Protein 2HKV (pdb70)

B-factor: mean 42.56, std 11.59, range [21.43, 96.33]

Radius of gyration: 15.55 Å; Cα contacts (8 Å, |Δi|>4): 149; chains: 1; bounding box: 35×42×36 Å

CATH classification: 1.20.120.450

Structure (mmCIF, N/CA/C/O backbone):
data_2HKV
#
_entry.id   2HKV
#
_cell.length_a   45.020
_cell.length_b   45.020
_cell.length_c   131.180
_cell.angle_alpha   90.000
_cell.angle_beta   90.000
_cell.angle_gamma   120.000
#
_symmetry.space_group_name_H-M   'P 32 2 1'
#
loop_
_entity.id
_entity.type
_entity.pdbx_description
1 polymer 'Hypothetical protein'
2 non-polymer 'NICKEL (II) ION'
3 non-polymer 'CHLORIDE ION'
4 water water
#
loop_
_atom_site.group_PDB
_atom_site.id
_atom_site.type_symbol
_atom_site.label_atom_id
_atom_site.label_alt_id
_atom_site.label_comp_id
_atom_site.label_asym_id
_atom_site.label_entity_id
_atom_site.label_seq_id
_atom_site.pdbx_PDB_ins_code
_atom_site.Cartn_x
_atom_site.Cartn_y
_atom_site.Cartn_z
_atom_site.occupancy
_atom_site.B_iso_or_equiv
_atom_site.auth_seq_id
_atom_site.auth_comp_id
_atom_site.auth_asym_id
_atom_site.auth_atom_id
_atom_site.pdbx_PDB_model_num
ATOM 1 N N . GLY A 1 1 ? 24.987 16.459 -2.985 1.00 40.17 0 GLY A N 1
ATOM 2 C CA . GLY A 1 1 ? 24.124 16.552 -1.772 1.00 38.96 0 GLY A CA 1
ATOM 3 C C . GLY A 1 1 ? 22.677 16.395 -2.177 1.00 40.22 0 GLY A C 1
ATOM 4 O O . GLY A 1 1 ? 22.390 16.189 -3.334 1.00 46.78 0 GLY A O 1
ATOM 13 N N . THR A 1 3 ? 18.345 17.419 -0.860 1.00 32.54 2 THR A N 1
ATOM 14 C CA . THR A 1 3 ? 17.469 18.050 0.113 1.00 31.34 2 THR A CA 1
ATOM 15 C C . THR A 1 3 ? 16.881 17.060 1.092 1.00 34.81 2 THR A C 1
ATOM 16 O O . THR A 1 3 ? 16.953 15.826 0.902 1.00 34.11 2 THR A O 1
ATOM 20 N N . ASP A 1 4 ? 16.250 17.589 2.129 1.00 33.33 3 ASP A N 1
ATOM 21 C CA . ASP A 1 4 ? 15.625 16.726 3.115 1.00 34.86 3 ASP A CA 1
ATOM 22 C C . ASP A 1 4 ? 14.512 15.841 2.506 1.00 33.28 3 ASP A C 1
ATOM 23 O O . ASP A 1 4 ? 14.401 14.652 2.857 1.00 35.54 3 ASP A O 1
ATOM 28 N N . TRP A 1 5 ? 13.746 16.367 1.552 1.00 32.68 4 TRP A N 1
ATOM 29 C CA A TRP A 1 5 ? 12.738 15.528 0.879 0.50 30.19 4 TRP A CA 1
ATOM 30 C CA B TRP A 1 5 ? 12.726 15.599 0.810 0.50 30.71 4 TRP A CA 1
ATOM 31 C C . TRP A 1 5 ? 13.387 14.482 -0.022 1.00 28.81 4 TRP A C 1
ATOM 32 O O . TRP A 1 5 ? 12.912 13.357 -0.095 1.00 32.18 4 TRP A O 1
ATOM 53 N N . GLN A 1 6 ? 14.484 14.822 -0.732 1.00 30.70 5 GLN A N 1
ATOM 54 C CA . GLN A 1 6 ? 15.173 13.821 -1.547 1.00 29.58 5 GLN A CA 1
ATOM 55 C C . GLN A 1 6 ? 15.746 12.710 -0.686 1.00 34.64 5 GLN A C 1
ATOM 56 O O . GLN A 1 6 ? 15.694 11.520 -1.062 1.00 33.12 5 GLN A O 1
ATOM 62 N N . GLN A 1 7 ? 16.309 13.096 0.469 1.00 31.34 6 GLN A N 1
ATOM 63 C CA . GLN A 1 7 ? 16.815 12.125 1.446 1.00 32.31 6 GLN A CA 1
ATOM 64 C C . GLN A 1 7 ? 15.715 11.184 1.918 1.00 32.75 6 GLN A C 1
ATOM 65 O O . GLN A 1 7 ? 15.915 9.967 2.015 1.00 32.08 6 GLN A O 1
ATOM 71 N N . ALA A 1 8 ? 14.547 11.747 2.192 1.00 31.92 7 ALA A N 1
ATOM 72 C CA . ALA A 1 8 ? 13.379 10.994 2.692 1.00 29.64 7 ALA A CA 1
ATOM 73 C C . ALA A 1 8 ? 12.898 10.002 1.644 1.00 32.12 7 ALA A C 1
ATOM 74 O O . ALA A 1 8 ? 12.643 8.825 1.920 1.00 31.34 7 ALA A O 1
ATOM 76 N N . LEU A 1 9 ? 12.793 10.483 0.406 1.00 32.98 8 LEU A N 1
ATOM 77 C CA . LEU A 1 9 ? 12.393 9.596 -0.669 1.00 32.90 8 LEU A CA 1
ATOM 78 C C . LEU A 1 9 ? 13.411 8.478 -0.900 1.00 32.49 8 LEU A C 1
ATOM 79 O O . LEU A 1 9 ? 12.998 7.348 -1.082 1.00 33.64 8 LEU A O 1
ATOM 84 N N . ASP A 1 10 ? 14.704 8.805 -0.953 1.00 33.22 9 ASP A N 1
ATOM 85 C CA . ASP A 1 10 ? 15.740 7.793 -1.150 1.00 33.65 9 ASP A CA 1
ATOM 86 C C . ASP A 1 10 ? 15.629 6.720 -0.034 1.00 35.13 9 ASP A C 1
ATOM 87 O O . ASP A 1 10 ? 15.704 5.508 -0.284 1.00 36.73 9 ASP A O 1
ATOM 92 N N . ARG A 1 11 ? 15.405 7.166 1.184 1.00 33.40 10 ARG A N 1
ATOM 93 C CA . ARG A 1 11 ? 15.278 6.231 2.341 1.00 33.60 10 ARG A CA 1
ATOM 94 C C . ARG A 1 11 ? 14.066 5.295 2.202 1.00 35.63 10 ARG A C 1
ATOM 95 O O . ARG A 1 11 ? 14.195 4.069 2.233 1.00 34.35 10 ARG A O 1
ATOM 103 N N . HIS A 1 12 ? 12.891 5.896 2.072 1.00 32.90 11 HIS A N 1
ATOM 104 C CA . HIS A 1 12 ? 11.630 5.177 2.120 1.00 32.20 11 HIS A CA 1
ATOM 105 C C . HIS A 1 12 ? 11.335 4.445 0.840 1.00 34.13 11 HIS A C 1
ATOM 106 O O . HIS A 1 12 ? 10.830 3.303 0.868 1.00 34.57 11 HIS A O 1
ATOM 113 N N . VAL A 1 13 ? 11.671 5.018 -0.312 1.00 33.31 12 VAL A N 1
ATOM 114 C CA . VAL A 1 13 ? 11.528 4.249 -1.543 1.00 34.55 12 VAL A CA 1
ATOM 115 C C . VAL A 1 13 ? 12.568 3.109 -1.591 1.00 35.42 12 VAL A C 1
ATOM 116 O O . VAL A 1 13 ? 12.280 1.999 -2.027 1.00 34.85 12 VAL A O 1
ATOM 120 N N . GLY A 1 14 ? 13.771 3.348 -1.090 1.00 32.95 13 GLY A N 1
ATOM 121 C CA . GLY A 1 14 ? 14.771 2.257 -0.996 1.00 33.20 13 GLY A CA 1
ATOM 122 C C . GLY A 1 14 ? 14.291 1.089 -0.121 1.00 34.20 13 GLY A C 1
ATOM 123 O O . GLY A 1 14 ? 14.540 -0.094 -0.430 1.00 35.67 13 GLY A O 1
ATOM 124 N N . VAL A 1 15 ? 13.622 1.388 0.993 1.00 36.48 14 VAL A N 1
ATOM 125 C CA . VAL A 1 15 ? 13.052 0.324 1.821 1.00 37.31 14 VAL A CA 1
ATOM 126 C C . VAL A 1 15 ? 12.037 -0.439 1.020 1.00 38.53 14 VAL A C 1
ATOM 127 O O . VAL A 1 15 ? 12.007 -1.671 1.045 1.00 38.53 14 VAL A O 1
ATOM 131 N N . GLY A 1 16 ? 11.131 0.309 0.392 1.00 37.94 15 GLY A N 1
ATOM 132 C CA . GLY A 1 16 ? 10.134 -0.266 -0.506 1.00 36.64 15 GLY A CA 1
ATOM 133 C C . GLY A 1 16 ? 10.732 -1.205 -1.521 1.00 35.13 15 GLY A C 1
ATOM 134 O O . GLY A 1 16 ? 10.231 -2.306 -1.742 1.00 36.67 15 GLY A O 1
ATOM 135 N N . VAL A 1 17 ? 11.816 -0.796 -2.141 1.00 34.06 16 VAL A N 1
ATOM 136 C CA . VAL A 1 17 ? 12.434 -1.591 -3.176 1.00 35.61 16 VAL A CA 1
ATOM 137 C C . VAL A 1 17 ? 13.141 -2.808 -2.590 1.00 34.60 16 VAL A C 1
ATOM 138 O O . VAL A 1 17 ? 12.983 -3.907 -3.092 1.00 35.18 16 VAL A O 1
ATOM 142 N N . ARG A 1 18 ? 13.900 -2.630 -1.511 1.00 33.92 17 ARG A N 1
ATOM 143 C CA . ARG A 1 18 ? 14.590 -3.796 -0.967 1.00 36.58 17 ARG A CA 1
ATOM 144 C C . ARG A 1 18 ? 13.657 -4.870 -0.406 1.00 36.87 17 ARG A C 1
ATOM 145 O O . ARG A 1 18 ? 13.894 -6.081 -0.599 1.00 37.42 17 ARG A O 1
ATOM 153 N N . THR A 1 19 ? 12.600 -4.443 0.282 1.00 37.24 18 THR A N 1
ATOM 154 C CA . THR A 1 19 ? 11.587 -5.388 0.753 1.00 36.23 18 THR A CA 1
ATOM 155 C C . THR A 1 19 ? 10.839 -6.039 -0.381 1.00 37.44 18 THR A C 1
ATOM 156 O O . THR A 1 19 ? 10.589 -7.229 -0.326 1.00 36.37 18 THR A O 1
ATOM 160 N N . THR A 1 20 ? 10.520 -5.321 -1.453 1.00 36.64 19 THR A N 1
ATOM 161 C CA . THR A 1 20 ? 9.902 -5.940 -2.611 1.00 37.31 19 THR A CA 1
ATOM 162 C C . THR A 1 20 ? 10.787 -6.998 -3.242 1.00 39.30 19 THR A C 1
ATOM 163 O O . THR A 1 20 ? 10.287 -8.089 -3.607 1.00 35.39 19 THR A O 1
ATOM 167 N N . ARG A 1 21 ? 12.082 -6.696 -3.338 1.00 38.51 20 ARG A N 1
ATOM 168 C CA . ARG A 1 21 ? 13.060 -7.627 -3.890 1.00 38.91 20 ARG A CA 1
ATOM 169 C C . ARG A 1 21 ? 13.022 -8.918 -3.059 1.00 38.44 20 ARG A C 1
ATOM 170 O O . ARG A 1 21 ? 12.997 -10.017 -3.603 1.00 38.68 20 ARG A O 1
ATOM 178 N N . ASP A 1 22 ? 12.978 -8.784 -1.730 1.00 34.87 21 ASP A N 1
ATOM 179 C CA . ASP A 1 22 ? 12.961 -9.956 -0.861 1.00 40.04 21 ASP A CA 1
ATOM 180 C C . ASP A 1 22 ? 11.694 -10.761 -1.077 1.00 41.40 21 ASP A C 1
ATOM 181 O O . ASP A 1 22 ? 11.743 -12.003 -1.150 1.00 40.69 21 ASP A O 1
ATOM 186 N N . LEU A 1 23 ? 10.561 -10.062 -1.223 1.00 39.71 22 LEU A N 1
ATOM 187 C CA . LEU A 1 23 ? 9.286 -10.770 -1.418 1.00 38.50 22 LEU A CA 1
ATOM 188 C C . LEU A 1 23 ? 9.297 -11.568 -2.716 1.00 37.91 22 LEU A C 1
ATOM 189 O O . LEU A 1 23 ? 8.881 -12.714 -2.717 1.00 37.86 22 LEU A O 1
ATOM 194 N N . ILE A 1 24 ? 9.788 -10.956 -3.789 1.00 34.90 23 ILE A N 1
ATOM 195 C CA . ILE A 1 24 ? 9.842 -11.596 -5.091 1.00 38.80 23 ILE A CA 1
ATOM 196 C C . ILE A 1 24 ? 10.682 -12.852 -4.966 1.00 39.30 23 ILE A C 1
ATOM 197 O O . ILE A 1 24 ? 10.263 -13.901 -5.436 1.00 38.78 23 ILE A O 1
ATOM 202 N N . ARG A 1 25 ? 11.816 -12.777 -4.248 1.00 41.71 24 ARG A N 1
ATOM 203 C CA . ARG A 1 25 ? 12.659 -13.976 -4.054 1.00 40.91 24 ARG A CA 1
ATOM 204 C C . ARG A 1 25 ? 12.008 -15.106 -3.225 1.00 42.16 24 ARG A C 1
ATOM 205 O O . ARG A 1 25 ? 12.496 -16.241 -3.228 1.00 41.28 24 ARG A O 1
ATOM 213 N N . LEU A 1 26 ? 10.903 -14.828 -2.547 1.00 39.51 25 LEU A N 1
ATOM 214 C CA . LEU A 1 26 ? 10.193 -15.861 -1.798 1.00 41.09 25 LEU A CA 1
ATOM 215 C C . LEU A 1 26 ? 9.294 -16.676 -2.696 1.00 39.10 25 LEU A C 1
ATOM 216 O O . LEU A 1 26 ? 8.995 -17.822 -2.4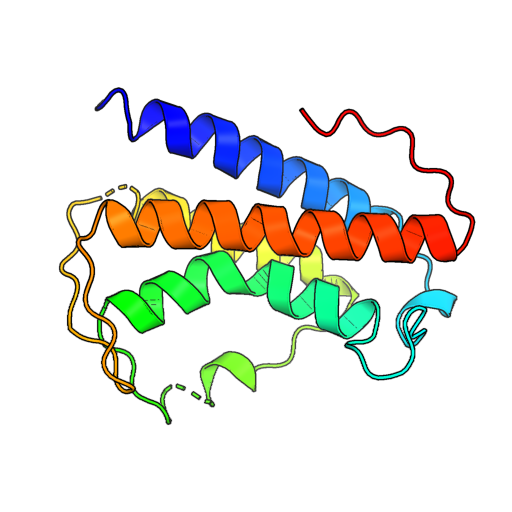09 1.00 40.95 25 LEU A O 1
ATOM 221 N N . ILE A 1 27 ? 8.873 -16.091 -3.814 1.00 38.54 26 ILE A N 1
ATOM 222 C CA . ILE A 1 27 ? 7.817 -16.668 -4.585 1.00 37.64 26 ILE A CA 1
ATOM 223 C C . ILE A 1 27 ? 8.269 -18.020 -5.181 1.00 37.65 26 ILE A C 1
ATOM 224 O O . ILE A 1 27 ? 9.353 -18.119 -5.756 1.00 37.14 26 ILE A O 1
ATOM 229 N N . GLN A 1 28 ? 7.452 -19.052 -5.004 1.00 39.58 27 GLN A N 1
ATOM 230 C CA . GLN A 1 28 ? 7.758 -20.388 -5.486 1.00 43.84 27 GLN A CA 1
ATOM 231 C C . GLN A 1 28 ? 7.258 -20.532 -6.911 1.00 42.08 27 GLN A C 1
ATOM 232 O O . GLN A 1 28 ? 6.237 -19.962 -7.248 1.00 40.39 27 GLN A O 1
ATOM 236 N N . PRO A 1 29 ? 7.916 -21.382 -7.726 1.00 46.50 28 PRO A N 1
ATOM 237 C CA . PRO A 1 29 ? 7.525 -21.595 -9.130 1.00 47.09 28 PRO A CA 1
ATOM 238 C C . PRO A 1 29 ? 6.056 -21.841 -9.330 1.00 45.85 28 PRO A C 1
ATOM 239 O O . PRO A 1 29 ? 5.468 -21.304 -10.252 1.00 49.42 28 PRO A O 1
ATOM 243 N N . GLU A 1 30 ? 5.469 -22.676 -8.485 1.00 44.45 29 GLU A N 1
ATOM 244 C CA . GLU A 1 30 ? 4.083 -23.080 -8.666 1.00 45.08 29 GLU A CA 1
ATOM 245 C C . GLU A 1 30 ? 3.104 -21.913 -8.582 1.00 44.21 29 GLU A C 1
ATOM 246 O O . GLU A 1 30 ? 2.018 -22.007 -9.101 1.00 43.89 29 GLU A O 1
ATOM 252 N N . ASP A 1 31 ? 3.507 -20.806 -7.959 1.00 44.06 30 ASP A N 1
ATOM 253 C CA . ASP A 1 31 ? 2.556 -19.772 -7.531 1.00 44.22 30 ASP A CA 1
ATOM 254 C C . ASP A 1 31 ? 2.369 -18.581 -8.482 1.00 43.70 30 ASP A C 1
ATOM 255 O O . ASP A 1 31 ? 1.477 -17.734 -8.263 1.00 37.85 30 ASP A O 1
ATOM 260 N N . TRP A 1 32 ? 3.207 -18.495 -9.509 1.00 42.89 31 TRP A N 1
ATOM 261 C CA . TRP A 1 32 ? 3.232 -17.313 -10.363 1.00 43.37 31 TRP A CA 1
ATOM 262 C C . TRP A 1 32 ? 1.903 -17.040 -11.056 1.00 40.89 31 TRP A C 1
ATOM 263 O O . TRP A 1 32 ? 1.505 -15.897 -11.205 1.00 38.94 31 TRP A O 1
ATOM 274 N N . ASP A 1 33 ? 1.207 -18.066 -11.505 1.00 39.92 32 ASP A N 1
ATOM 275 C CA . ASP A 1 33 ? -0.079 -17.828 -12.168 1.00 42.05 32 ASP A CA 1
ATOM 276 C C . ASP A 1 33 ? -1.291 -17.850 -11.251 1.00 42.29 32 ASP A C 1
ATOM 277 O O . ASP A 1 33 ? -2.422 -17.672 -11.718 1.00 44.02 32 ASP A O 1
ATOM 282 N N . LYS A 1 34 ? -1.072 -18.101 -9.969 1.00 40.64 33 LYS A N 1
ATOM 283 C CA . LYS A 1 34 ? -2.153 -18.071 -8.999 1.00 39.26 33 LYS A CA 1
ATOM 284 C C . LYS A 1 34 ? -2.767 -16.658 -8.912 1.00 38.82 33 LYS A C 1
ATOM 285 O O . LYS A 1 34 ? -2.056 -15.627 -8.996 1.00 37.41 33 LYS A O 1
ATOM 291 N N . ARG A 1 35 ? -4.089 -16.626 -8.749 1.00 38.07 34 ARG A N 1
ATOM 292 C CA . ARG A 1 35 ? -4.844 -15.378 -8.533 1.00 39.93 34 ARG A CA 1
ATOM 293 C C . ARG A 1 35 ? -5.628 -15.519 -7.241 1.00 41.31 34 ARG A C 1
ATOM 294 O O . ARG A 1 35 ? -6.772 -15.962 -7.269 1.00 38.83 34 ARG A O 1
ATOM 302 N N . PRO A 1 36 ? -5.009 -15.177 -6.103 1.00 41.57 35 PRO A N 1
ATOM 303 C CA . PRO A 1 36 ? -5.642 -15.330 -4.800 1.00 41.05 35 PRO A CA 1
ATOM 304 C C . PRO A 1 36 ? -6.901 -14.467 -4.627 1.00 39.01 35 PRO A C 1
ATOM 305 O O . PRO A 1 36 ? -7.721 -14.790 -3.801 1.00 43.09 35 PRO A O 1
ATOM 309 N N . ILE A 1 37 ? -7.014 -13.353 -5.343 1.00 40.03 36 ILE A N 1
ATOM 310 C CA . ILE A 1 37 ? -8.229 -12.535 -5.326 1.00 44.93 36 ILE A CA 1
ATOM 311 C C . ILE A 1 37 ? -8.894 -12.600 -6.705 1.00 47.90 36 ILE A C 1
ATOM 312 O O . ILE A 1 37 ? -8.445 -11.952 -7.648 1.00 44.83 36 ILE A O 1
ATOM 317 N N . SER A 1 38 ? -9.954 -13.397 -6.813 1.00 54.63 37 SER A N 1
ATOM 318 C CA . SER A 1 38 ? -10.624 -13.632 -8.104 1.00 58.16 37 SER A CA 1
ATOM 319 C C . SER A 1 38 ? -11.032 -12.294 -8.675 1.00 58.11 37 SER A C 1
ATOM 320 O O . SER A 1 38 ? -11.549 -11.454 -7.949 1.00 58.02 37 SER A O 1
ATOM 323 N N . GLY A 1 39 ? -10.735 -12.085 -9.954 1.00 59.27 38 GLY A N 1
ATOM 324 C CA . GLY A 1 39 ? -10.965 -10.806 -10.618 1.00 59.41 38 GLY A CA 1
ATOM 325 C C . GLY A 1 39 ? -9.748 -9.921 -10.789 1.00 59.68 38 GLY A C 1
ATOM 326 O O . GLY A 1 39 ? -9.760 -8.990 -11.605 1.00 60.00 38 GLY A O 1
ATOM 327 N N . LYS A 1 40 ? -8.691 -10.190 -10.030 1.00 56.76 39 LYS A N 1
ATOM 328 C CA . LYS A 1 40 ? -7.538 -9.310 -10.015 1.00 55.55 39 LYS A CA 1
ATOM 329 C C . LYS A 1 40 ? -6.280 -9.945 -10.607 1.00 49.28 39 LYS A C 1
ATOM 330 O O . LYS A 1 40 ? -6.288 -11.117 -10.966 1.00 48.38 39 LYS A O 1
ATOM 336 N N . ARG A 1 41 ? -5.216 -9.145 -10.710 1.00 46.94 40 ARG A N 1
ATOM 337 C CA . ARG A 1 41 ? -3.938 -9.570 -11.276 1.00 43.43 40 ARG A CA 1
ATOM 338 C C . ARG A 1 41 ? -3.459 -10.874 -10.599 1.00 42.78 40 ARG A C 1
ATOM 339 O O . ARG A 1 41 ? -3.713 -11.106 -9.422 1.00 42.61 40 ARG A O 1
ATOM 347 N N . SER A 1 42 ? -2.784 -11.723 -11.355 1.00 39.70 41 SER A N 1
ATOM 348 C CA . SER A 1 42 ? -2.079 -12.850 -10.776 1.00 37.81 41 SER A CA 1
ATOM 349 C C . SER A 1 42 ? -0.827 -12.387 -9.976 1.00 35.53 41 SER A C 1
ATOM 350 O O . SER A 1 42 ? -0.459 -11.225 -10.039 1.00 32.60 41 SER A O 1
ATOM 353 N N . VAL A 1 43 ? -0.210 -13.294 -9.195 1.00 34.03 42 VAL A N 1
ATOM 354 C CA . VAL A 1 43 ? 1.035 -13.030 -8.506 1.00 35.39 42 VAL A CA 1
ATOM 355 C C . VAL A 1 43 ? 2.079 -12.498 -9.474 1.00 34.16 42 VAL A C 1
ATOM 356 O O . VAL A 1 43 ? 2.747 -11.478 -9.211 1.00 32.26 42 VAL A O 1
ATOM 360 N N . TYR A 1 44 ? 2.227 -13.182 -10.615 1.00 36.00 43 TYR A N 1
ATOM 361 C CA . TYR A 1 44 ? 3.258 -12.764 -11.540 1.00 36.48 43 TYR A CA 1
ATOM 362 C C . TYR A 1 44 ? 2.920 -11.368 -12.090 1.00 32.78 43 TYR A C 1
ATOM 363 O O . TYR A 1 44 ? 3.801 -10.545 -12.241 1.00 30.66 43 TYR A O 1
ATOM 372 N N . GLU A 1 45 ? 1.662 -11.122 -12.413 1.00 32.87 44 GLU A N 1
ATOM 373 C CA . GLU A 1 45 ? 1.290 -9.827 -12.985 1.00 33.51 44 GLU A CA 1
ATOM 374 C C . GLU A 1 45 ? 1.461 -8.648 -11.991 1.00 32.75 44 GLU A C 1
ATOM 375 O O . GLU A 1 45 ? 1.878 -7.579 -12.388 1.00 33.75 44 GLU A O 1
ATOM 381 N N . VAL A 1 46 ? 1.164 -8.871 -10.705 1.00 33.64 45 VAL A N 1
ATOM 382 C CA . VAL A 1 46 ? 1.485 -7.887 -9.657 1.00 33.09 45 VAL A CA 1
ATOM 383 C C . VAL A 1 46 ? 2.973 -7.615 -9.609 1.00 33.54 45 VAL A C 1
ATOM 384 O O . VAL A 1 46 ? 3.404 -6.468 -9.556 1.00 34.56 45 VAL A O 1
ATOM 388 N N . ALA A 1 47 ? 3.763 -8.696 -9.582 1.00 32.90 46 ALA A N 1
ATOM 389 C CA . ALA A 1 47 ? 5.207 -8.600 -9.563 1.00 34.56 46 ALA A CA 1
ATOM 390 C C . ALA A 1 47 ? 5.803 -7.825 -10.714 1.00 34.28 46 ALA A C 1
ATOM 391 O O . ALA A 1 47 ? 6.685 -7.020 -10.486 1.00 35.51 46 ALA A O 1
ATOM 393 N N . VAL A 1 48 ? 5.347 -8.055 -11.944 1.00 32.47 47 VAL A N 1
ATOM 394 C CA . VAL A 1 48 ? 5.859 -7.303 -13.081 1.00 37.23 47 VAL A CA 1
ATOM 395 C C . VAL A 1 48 ? 5.519 -5.786 -12.966 1.00 37.24 47 VAL A C 1
ATOM 396 O O . VAL A 1 48 ? 6.349 -4.932 -13.297 1.00 36.74 47 VAL A O 1
ATOM 400 N N . HIS A 1 49 ? 4.296 -5.475 -12.551 1.00 35.16 48 HIS A N 1
ATOM 401 C CA . HIS A 1 49 ? 3.842 -4.065 -12.414 1.00 34.17 48 HIS A CA 1
ATOM 402 C C . HIS A 1 49 ? 4.744 -3.396 -11.371 1.00 35.17 48 HIS A C 1
ATOM 403 O O . HIS A 1 49 ? 5.256 -2.302 -11.597 1.00 37.32 48 HIS A O 1
ATOM 410 N N . LEU A 1 50 ? 4.968 -4.071 -10.238 1.00 34.56 49 LEU A N 1
ATOM 411 C CA . LEU A 1 50 ? 5.908 -3.564 -9.210 1.00 35.13 49 LEU A CA 1
ATOM 412 C C . LEU A 1 50 ? 7.348 -3.326 -9.749 1.00 36.19 49 LEU A C 1
ATOM 413 O O . LEU A 1 50 ? 8.004 -2.297 -9.460 1.00 34.24 49 LEU A O 1
ATOM 418 N N . ALA A 1 51 ? 7.826 -4.282 -10.528 1.00 36.43 50 ALA A N 1
ATOM 419 C CA . ALA A 1 51 ? 9.167 -4.221 -11.103 1.00 35.28 50 ALA A CA 1
ATOM 420 C C . ALA A 1 51 ? 9.359 -2.997 -12.014 1.00 37.49 50 ALA A C 1
ATOM 421 O O . ALA A 1 51 ? 10.460 -2.448 -12.062 1.00 40.14 50 ALA A O 1
ATOM 423 N N . VAL A 1 52 ? 8.318 -2.592 -12.759 1.00 38.26 51 VAL A N 1
ATOM 424 C CA . VAL A 1 52 ? 8.448 -1.501 -13.727 1.00 35.77 51 VAL A CA 1
ATOM 425 C C . VAL A 1 52 ? 7.871 -0.154 -13.269 1.00 35.69 51 VAL A C 1
ATOM 426 O O . VAL A 1 52 ? 8.202 0.896 -13.859 1.00 32.58 51 VAL A O 1
ATOM 430 N N . LEU A 1 53 ? 7.070 -0.113 -12.208 1.00 34.47 52 LEU A N 1
ATOM 431 C CA . LEU A 1 53 ? 6.282 1.091 -12.053 1.00 34.73 52 LEU A CA 1
ATOM 432 C C . LEU A 1 53 ? 7.087 2.359 -11.704 1.00 36.27 52 LEU A C 1
ATOM 433 O O . LEU A 1 53 ? 6.627 3.480 -11.974 1.00 34.86 52 LEU A O 1
ATOM 438 N N . LEU A 1 54 ? 8.239 2.206 -11.047 1.00 34.97 53 LEU A N 1
ATOM 439 C CA . LEU A 1 54 ? 8.989 3.412 -10.635 1.00 35.40 53 LEU A CA 1
ATOM 440 C C . LEU A 1 54 ? 9.457 4.153 -11.875 1.00 35.59 53 LEU A C 1
ATOM 441 O O . LEU A 1 54 ? 9.522 5.376 -11.860 1.00 38.47 53 LEU A O 1
ATOM 446 N N . GLU A 1 55 ? 9.734 3.427 -12.959 1.00 33.84 54 GLU A N 1
ATOM 447 C CA . GLU A 1 55 ? 10.165 4.047 -14.226 1.00 34.22 54 GLU A CA 1
ATOM 448 C C . GLU A 1 55 ? 8.951 4.457 -15.049 1.00 32.62 54 GLU A C 1
ATOM 449 O O . GLU A 1 55 ? 8.896 5.571 -15.562 1.00 35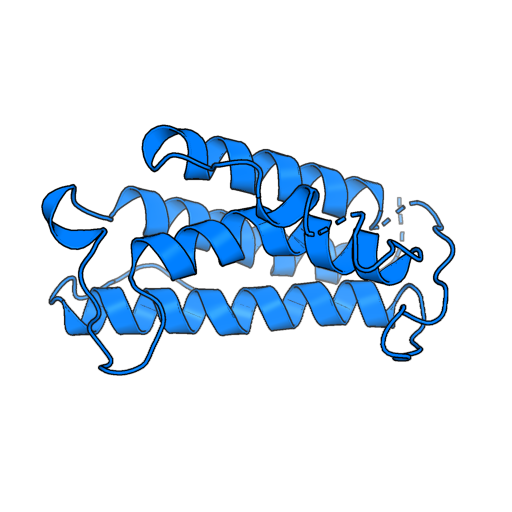.61 54 GLU A O 1
ATOM 455 N N . ALA A 1 56 ? 7.956 3.569 -15.136 1.00 32.25 55 ALA A N 1
ATOM 456 C CA . ALA A 1 56 ? 6.719 3.811 -15.870 1.00 35.38 55 ALA A CA 1
ATOM 457 C C . ALA A 1 56 ? 6.110 5.116 -15.420 1.00 34.59 55 ALA A C 1
ATOM 458 O O . ALA A 1 56 ? 5.814 5.990 -16.234 1.00 34.91 55 ALA A O 1
ATOM 460 N N . ASP A 1 57 ? 5.951 5.292 -14.110 1.00 35.03 56 ASP A N 1
ATOM 461 C CA . ASP A 1 57 ? 5.278 6.487 -13.655 1.00 34.36 56 ASP A CA 1
ATOM 462 C C . ASP A 1 57 ? 6.050 7.732 -14.023 1.00 33.54 56 ASP A C 1
ATOM 463 O O . ASP A 1 57 ? 5.448 8.756 -14.307 1.00 34.42 56 ASP A O 1
ATOM 468 N N . LEU A 1 58 ? 7.369 7.682 -13.986 1.00 34.46 57 LEU A N 1
ATOM 469 C CA . LEU A 1 58 ? 8.144 8.879 -14.265 1.00 34.72 57 LEU A CA 1
ATOM 470 C C . LEU A 1 58 ? 8.179 9.179 -15.750 1.00 36.13 57 LEU A C 1
ATOM 471 O O . LEU A 1 58 ? 8.235 10.341 -16.118 1.00 31.56 57 LEU A O 1
ATOM 476 N N . ARG A 1 59 ? 8.117 8.146 -16.583 1.00 36.06 58 ARG A N 1
ATOM 477 C CA . ARG A 1 59 ? 7.968 8.317 -18.028 1.00 34.34 58 ARG A CA 1
ATOM 478 C C . ARG A 1 59 ? 6.626 8.947 -18.375 1.00 34.08 58 ARG A C 1
ATOM 479 O O . ARG A 1 59 ? 6.555 9.886 -19.210 1.00 34.68 58 ARG A O 1
ATOM 487 N N . ILE A 1 60 ? 5.554 8.401 -17.807 1.00 36.28 59 ILE A N 1
ATOM 488 C CA . ILE A 1 60 ? 4.240 9.024 -17.895 1.00 37.77 59 ILE A CA 1
ATOM 489 C C . ILE A 1 60 ? 4.319 10.513 -17.518 1.00 35.72 59 ILE A C 1
ATOM 490 O O . ILE A 1 60 ? 3.688 11.338 -18.194 1.00 36.03 59 ILE A O 1
ATOM 495 N N . ALA A 1 61 ? 5.059 10.814 -16.447 1.00 37.85 60 ALA A N 1
ATOM 496 C CA . ALA A 1 61 ? 5.235 12.179 -15.875 1.00 35.36 60 ALA A CA 1
ATOM 497 C C . ALA A 1 61 ? 5.937 13.162 -16.831 1.00 40.87 60 ALA A C 1
ATOM 498 O O . ALA A 1 61 ? 5.644 14.371 -16.855 1.00 38.69 60 ALA A O 1
ATOM 500 N N . THR A 1 62 ? 6.833 12.625 -17.652 1.00 41.18 61 THR A N 1
ATOM 501 C CA . THR A 1 62 ? 7.636 13.458 -18.537 1.00 40.26 61 THR A CA 1
ATOM 502 C C . THR A 1 62 ? 7.056 13.553 -19.913 1.00 42.50 61 THR A C 1
ATOM 503 O O . THR A 1 62 ? 7.647 14.198 -20.745 1.00 42.84 61 THR A O 1
ATOM 507 N N . GLY A 1 63 ? 5.864 12.974 -20.130 1.00 40.58 62 GLY A N 1
ATOM 508 C CA . GLY A 1 63 ? 5.094 13.183 -21.352 1.00 39.32 62 GLY A CA 1
ATOM 509 C C . GLY A 1 63 ? 5.013 11.983 -22.276 1.00 37.62 62 GLY A C 1
ATOM 510 O O . GLY A 1 63 ? 4.781 12.160 -23.467 1.00 42.88 62 GLY A O 1
ATOM 511 N N . ALA A 1 64 ? 5.198 10.760 -21.779 1.00 37.04 63 ALA A N 1
ATOM 512 C CA . ALA A 1 64 ? 5.226 9.619 -22.698 1.00 37.99 63 ALA A CA 1
ATOM 513 C C . ALA A 1 64 ? 3.842 9.496 -23.273 1.00 36.20 63 ALA A C 1
ATOM 514 O O . ALA A 1 64 ? 2.855 9.768 -22.586 1.00 39.22 63 ALA A O 1
ATOM 516 N N . THR A 1 65 ? 3.773 9.110 -24.540 1.00 40.22 64 THR A N 1
ATOM 517 C CA . THR A 1 65 ? 2.502 8.949 -25.184 1.00 37.09 64 THR A CA 1
ATOM 518 C C . THR A 1 65 ? 1.891 7.609 -24.831 1.00 36.98 64 THR A C 1
ATOM 519 O O . THR A 1 65 ? 2.549 6.715 -24.266 1.00 33.32 64 THR A O 1
ATOM 523 N N . ALA A 1 66 ? 0.608 7.500 -25.153 1.00 36.13 65 ALA A N 1
ATOM 524 C CA . ALA A 1 66 ? -0.128 6.270 -24.974 1.00 34.08 65 ALA A CA 1
ATOM 525 C C . ALA A 1 66 ? 0.563 5.124 -25.707 1.00 31.85 65 ALA A C 1
ATOM 526 O O . ALA A 1 66 ? 0.781 4.078 -25.092 1.00 34.56 65 ALA A O 1
ATOM 528 N N . ASP A 1 67 ? 0.991 5.336 -26.957 1.00 29.87 66 ASP A N 1
ATOM 529 C CA . ASP A 1 67 ? 1.684 4.285 -27.669 1.00 29.28 66 ASP A CA 1
ATOM 530 C C . ASP A 1 67 ? 3.017 3.959 -27.108 1.00 28.43 66 ASP A C 1
ATOM 531 O O . ASP A 1 67 ? 3.415 2.811 -27.154 1.00 31.21 66 ASP A O 1
ATOM 536 N N . GLU A 1 68 ? 3.731 4.957 -26.602 1.00 34.27 67 GLU A N 1
ATOM 537 C CA . GLU A 1 68 ? 5.050 4.744 -26.037 1.00 34.45 67 GLU A CA 1
ATOM 538 C C . GLU A 1 68 ? 4.916 3.879 -24.816 1.00 32.20 67 GLU A C 1
ATOM 539 O O . GLU A 1 68 ? 5.724 2.982 -24.576 1.00 31.83 67 GLU A O 1
ATOM 553 N N . ALA A 1 70 ? 2.425 1.796 -24.257 1.00 29.17 69 ALA A N 1
ATOM 554 C CA . ALA A 1 70 ? 1.984 0.489 -24.643 1.00 29.09 69 ALA A CA 1
ATOM 555 C C . ALA A 1 70 ? 3.197 -0.311 -25.033 1.00 29.41 69 ALA A C 1
ATOM 556 O O . ALA A 1 70 ? 3.262 -1.508 -24.801 1.00 35.14 69 ALA A O 1
ATOM 558 N N . GLN A 1 71 ? 4.125 0.346 -25.706 1.00 29.12 70 GLN A N 1
ATOM 559 C CA . GLN A 1 71 ? 5.334 -0.313 -26.159 1.00 30.47 70 GLN A CA 1
ATOM 560 C C . GLN A 1 71 ? 6.171 -0.693 -24.938 1.00 31.93 70 GLN A C 1
ATOM 561 O O . GLN A 1 71 ? 6.789 -1.749 -24.971 1.00 34.11 70 GLN A O 1
ATOM 567 N N . PHE A 1 72 ? 6.117 0.133 -23.871 1.00 32.84 71 PHE A N 1
ATOM 568 C CA . PHE A 1 72 ? 6.879 -0.049 -22.645 1.00 31.52 71 PHE A CA 1
ATOM 569 C C . PHE A 1 72 ? 6.328 -1.223 -21.882 1.00 34.32 71 PHE A C 1
ATOM 570 O O . PHE A 1 72 ? 7.072 -2.080 -21.455 1.00 37.68 71 PHE A O 1
ATOM 578 N N . TYR A 1 73 ? 5.010 -1.250 -21.710 1.00 32.89 72 TYR A N 1
ATOM 579 C CA . TYR A 1 73 ? 4.371 -2.309 -20.980 1.00 35.71 72 TYR A CA 1
ATOM 580 C C . TYR A 1 73 ? 4.444 -3.623 -21.691 1.00 35.76 72 TYR A C 1
ATOM 581 O O . TYR A 1 73 ? 4.396 -4.653 -21.044 1.00 39.30 72 TYR A O 1
ATOM 590 N N . ALA A 1 74 ? 4.557 -3.600 -23.016 1.00 35.43 73 ALA A N 1
ATOM 591 C CA . ALA A 1 74 ? 4.628 -4.825 -23.791 1.00 38.38 73 ALA A CA 1
ATOM 592 C C . ALA A 1 74 ? 5.979 -5.532 -23.741 1.00 39.36 73 ALA A C 1
ATOM 593 O O . ALA A 1 74 ? 6.063 -6.663 -24.180 1.00 40.21 73 ALA A O 1
ATOM 595 N N . VAL A 1 75 ? 7.036 -4.899 -23.244 1.00 42.12 74 VAL A N 1
ATOM 596 C CA . VAL A 1 75 ? 8.322 -5.603 -23.195 1.00 41.98 74 VAL A CA 1
ATOM 597 C C . VAL A 1 75 ? 8.222 -6.666 -22.083 1.00 39.16 74 VAL A C 1
ATOM 598 O O . VAL A 1 75 ? 7.900 -6.352 -20.947 1.00 37.04 74 VAL A O 1
ATOM 602 N N . PRO A 1 76 ? 8.396 -7.946 -22.438 1.00 38.58 75 PRO A N 1
ATOM 603 C CA . PRO A 1 76 ? 8.159 -9.000 -21.458 1.00 38.99 75 PRO A CA 1
ATOM 604 C C . PRO A 1 76 ? 9.201 -9.044 -20.329 1.00 38.98 75 PRO A C 1
ATOM 605 O O . PRO A 1 76 ? 10.384 -8.918 -20.574 1.00 38.80 75 PRO A O 1
ATOM 609 N N . VAL A 1 77 ? 8.736 -9.207 -19.103 1.00 39.85 76 VAL A N 1
ATOM 610 C CA . VAL A 1 77 ? 9.638 -9.413 -17.978 1.00 40.36 76 VAL A CA 1
ATOM 611 C C . VAL A 1 77 ? 9.386 -10.806 -17.466 1.00 41.95 76 VAL A C 1
ATOM 612 O O . VAL A 1 77 ? 8.384 -11.064 -16.822 1.00 42.30 76 VAL A O 1
ATOM 616 N N . LEU A 1 78 ? 10.291 -11.717 -17.797 1.00 42.09 77 LEU A N 1
ATOM 617 C CA . LEU A 1 78 ? 10.156 -13.098 -17.372 1.00 43.72 77 LEU A CA 1
ATOM 618 C C . LEU A 1 78 ? 10.468 -13.227 -15.877 1.00 42.89 77 LEU A C 1
ATOM 619 O O . LEU A 1 78 ? 11.219 -12.411 -15.332 1.00 41.15 77 LEU A O 1
ATOM 624 N N . PRO A 1 79 ? 9.877 -14.226 -15.200 1.00 41.56 78 PRO A N 1
ATOM 625 C CA . PRO A 1 79 ? 10.043 -14.348 -13.754 1.00 43.80 78 PRO A CA 1
ATOM 626 C C . PRO A 1 79 ? 11.490 -14.258 -13.251 1.00 44.80 78 PRO A C 1
ATOM 627 O O . PRO A 1 79 ? 11.743 -13.672 -12.193 1.00 44.65 78 PRO A O 1
ATOM 631 N N . GLU A 1 80 ? 12.429 -14.799 -14.013 1.00 43.26 79 GLU A N 1
ATOM 632 C CA . GLU A 1 80 ? 13.844 -14.793 -13.631 1.00 44.69 79 GLU A CA 1
ATOM 633 C C . GLU A 1 80 ? 14.532 -13.435 -13.821 1.00 43.46 79 GLU A C 1
ATOM 634 O O . GLU A 1 80 ? 15.621 -13.222 -13.308 1.00 42.56 79 GLU A O 1
ATOM 640 N N . GLN A 1 81 ? 13.910 -12.515 -14.555 1.00 44.66 80 GLN A N 1
ATOM 641 C CA . GLN A 1 81 ? 14.477 -11.168 -14.732 1.00 44.68 80 GLN A CA 1
ATOM 642 C C . GLN A 1 81 ? 13.839 -10.104 -13.825 1.00 43.79 80 GLN A C 1
ATOM 643 O O . GLN A 1 81 ? 14.215 -8.943 -13.877 1.00 43.00 80 GLN A O 1
ATOM 649 N N . LEU A 1 82 ? 12.883 -10.510 -12.999 1.00 43.24 81 LEU A N 1
ATOM 650 C CA . LEU A 1 82 ? 12.089 -9.560 -12.208 1.00 41.15 81 LEU A CA 1
ATOM 651 C C . LEU A 1 82 ? 12.936 -8.728 -11.295 1.00 38.96 81 LEU A C 1
ATOM 652 O O . LEU A 1 82 ? 12.773 -7.508 -11.253 1.00 39.63 81 LEU A O 1
ATOM 657 N N . VAL A 1 83 ? 13.841 -9.349 -10.548 1.00 42.19 82 VAL A N 1
ATOM 658 C CA . VAL A 1 83 ? 14.680 -8.561 -9.640 1.00 39.77 82 VAL A CA 1
ATOM 659 C C . VAL A 1 83 ? 15.542 -7.600 -10.438 1.00 40.15 82 VAL A C 1
ATOM 660 O O . VAL A 1 83 ? 15.653 -6.423 -10.085 1.00 41.14 82 VAL A O 1
ATOM 664 N N . ASP A 1 84 ? 16.165 -8.097 -11.499 1.00 41.05 83 ASP A N 1
ATOM 665 C CA . ASP A 1 84 ? 17.005 -7.272 -12.364 1.00 40.96 83 ASP A CA 1
ATOM 666 C C . ASP A 1 84 ? 16.229 -6.080 -12.861 1.00 37.58 83 ASP A C 1
ATOM 667 O O . ASP A 1 84 ? 16.766 -4.980 -12.932 1.00 33.78 83 ASP A O 1
ATOM 672 N N . ARG A 1 85 ? 14.960 -6.308 -13.194 1.00 36.15 84 ARG A N 1
ATOM 673 C CA . ARG A 1 85 ? 14.083 -5.256 -13.694 1.00 37.48 84 ARG A CA 1
ATOM 674 C C . ARG A 1 85 ? 13.714 -4.215 -12.650 1.00 35.35 84 ARG A C 1
ATOM 675 O O . ARG A 1 85 ? 13.767 -3.040 -12.919 1.00 37.81 84 ARG A O 1
ATOM 683 N N . LEU A 1 86 ? 13.341 -4.660 -11.463 1.00 33.44 85 LEU A N 1
ATOM 684 C CA . LEU A 1 86 ? 13.139 -3.778 -10.323 1.00 36.00 85 LEU A CA 1
ATOM 685 C C . LEU A 1 86 ? 14.391 -2.867 -10.070 1.00 34.73 85 LEU A C 1
ATOM 686 O O . LEU A 1 86 ? 14.299 -1.630 -9.824 1.00 33.71 85 LEU A O 1
ATOM 691 N N . ASP A 1 87 ? 15.563 -3.476 -10.127 1.00 36.50 86 ASP A N 1
ATOM 692 C CA . ASP A 1 87 ? 16.796 -2.756 -9.889 1.00 37.49 86 ASP A CA 1
ATOM 693 C C . ASP A 1 87 ? 17.015 -1.645 -10.905 1.00 36.33 86 ASP A C 1
ATOM 694 O O . ASP A 1 87 ? 17.480 -0.540 -10.564 1.00 36.19 86 ASP A O 1
ATOM 699 N N . GLN A 1 88 ? 16.733 -1.965 -12.161 1.00 35.59 87 GLN A N 1
ATOM 700 C CA . GLN A 1 88 ? 16.793 -1.001 -13.238 1.00 35.58 87 GLN A CA 1
ATOM 701 C C . GLN A 1 88 ? 15.838 0.162 -13.034 1.00 34.02 87 GLN A C 1
ATOM 702 O O . GLN A 1 88 ? 16.220 1.319 -13.209 1.00 31.65 87 GLN A O 1
ATOM 708 N N . SER A 1 89 ? 14.588 -0.150 -12.656 1.00 35.68 88 SER A N 1
ATOM 709 C CA . SER A 1 89 ? 13.582 0.875 -12.346 1.00 34.25 88 SER A CA 1
ATOM 710 C C . SER A 1 89 ? 14.014 1.756 -11.165 1.00 32.96 88 SER A C 1
ATOM 711 O O . SER A 1 89 ? 13.859 2.963 -11.191 1.00 35.68 88 SER A O 1
ATOM 714 N N . TRP A 1 90 ? 14.574 1.135 -10.147 1.00 31.58 89 TRP A N 1
ATOM 715 C CA . TRP A 1 90 ? 15.030 1.872 -8.954 1.00 33.96 89 TRP A CA 1
ATOM 716 C C . TRP A 1 90 ? 16.181 2.836 -9.331 1.00 33.22 89 TRP A C 1
ATOM 717 O O . TRP A 1 90 ? 16.260 3.949 -8.828 1.00 34.31 89 TRP A O 1
ATOM 728 N N . GLN A 1 91 ? 17.060 2.401 -10.230 1.00 33.74 90 GLN A N 1
ATOM 729 C CA . GLN A 1 91 ? 18.159 3.258 -10.696 1.00 36.59 90 GLN A CA 1
ATOM 730 C C . GLN A 1 91 ? 17.624 4.455 -11.476 1.00 35.78 90 GLN A C 1
ATOM 731 O O . GLN A 1 91 ? 18.110 5.580 -11.344 1.00 34.34 90 GLN A O 1
ATOM 737 N N . TYR A 1 92 ? 16.605 4.210 -12.294 1.00 35.29 91 TYR A N 1
ATOM 738 C CA . TYR A 1 92 ? 16.012 5.248 -13.101 1.00 36.69 91 TYR A CA 1
ATOM 739 C C . TYR A 1 92 ? 15.415 6.299 -12.171 1.00 35.73 91 TYR A C 1
ATOM 740 O O . TYR A 1 92 ? 15.611 7.526 -12.375 1.00 35.81 91 TYR A O 1
ATOM 749 N N . TYR A 1 93 ? 14.682 5.801 -11.181 1.00 36.32 92 TYR A N 1
ATOM 750 C CA . TYR A 1 93 ? 14.055 6.657 -10.183 1.00 34.80 92 TYR A CA 1
ATOM 751 C C . TYR A 1 93 ? 15.123 7.490 -9.436 1.00 35.32 92 TYR A C 1
ATOM 752 O O . TYR A 1 93 ? 14.958 8.686 -9.236 1.00 36.14 92 TYR A O 1
ATOM 761 N N . GLN A 1 94 ? 16.183 6.839 -9.002 1.00 33.87 93 GLN A N 1
ATOM 762 C CA . GLN A 1 94 ? 17.209 7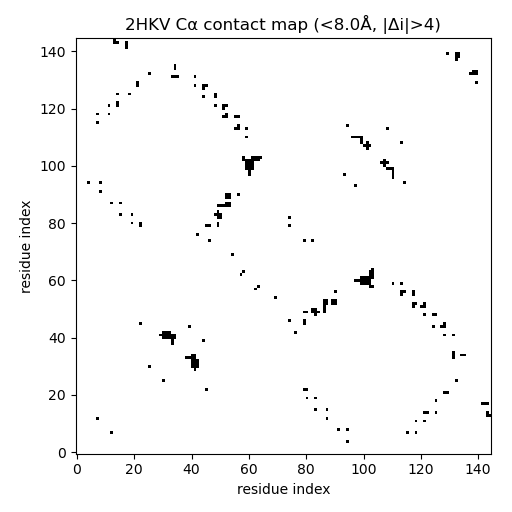.549 -8.235 1.00 37.67 93 GLN A CA 1
ATOM 763 C C . GLN A 1 94 ? 17.825 8.653 -9.057 1.00 34.48 93 GLN A C 1
ATOM 764 O O . GLN A 1 94 ? 18.131 9.738 -8.549 1.00 37.32 93 GLN A O 1
ATOM 770 N N . ASP A 1 95 ? 18.010 8.408 -10.347 1.00 34.02 94 ASP A N 1
ATOM 771 C CA . ASP A 1 95 ? 18.603 9.433 -11.182 1.00 36.10 94 ASP A CA 1
ATOM 772 C C . ASP A 1 95 ? 17.679 10.641 -11.348 1.00 34.49 94 ASP A C 1
ATOM 773 O O . ASP A 1 95 ? 18.132 11.780 -11.332 1.00 33.44 94 ASP A O 1
ATOM 778 N N . ARG A 1 96 ? 16.381 10.385 -11.516 1.00 33.75 95 ARG A N 1
ATOM 779 C CA . ARG A 1 96 ? 15.388 11.467 -11.613 1.00 36.77 95 ARG A CA 1
ATOM 780 C C . ARG A 1 96 ? 15.242 12.198 -10.259 1.00 39.74 95 ARG A C 1
ATOM 781 O O . ARG A 1 96 ? 15.018 13.425 -10.179 1.00 40.99 95 ARG A O 1
ATOM 789 N N . LEU A 1 97 ? 15.389 11.426 -9.207 1.00 40.06 96 LEU A N 1
ATOM 790 C CA . LEU A 1 97 ? 15.230 11.943 -7.859 1.00 41.18 96 LEU A CA 1
ATOM 791 C C . LEU A 1 97 ? 16.202 13.059 -7.627 1.00 37.54 96 LEU A C 1
ATOM 792 O O . LEU A 1 97 ? 15.839 14.083 -7.098 1.00 41.25 96 LEU A O 1
ATOM 805 N N . ALA A 1 99 ? 18.152 14.669 -10.062 1.00 47.94 98 ALA A N 1
ATOM 806 C CA . ALA A 1 99 ? 18.228 15.654 -11.136 1.00 53.19 98 ALA A CA 1
ATOM 807 C C . ALA A 1 99 ? 16.900 16.411 -11.337 1.00 56.87 98 ALA A C 1
ATOM 808 O O . ALA A 1 99 ? 15.820 15.809 -11.378 1.00 56.13 98 ALA A O 1
ATOM 810 N N . ASP A 1 100 ? 16.974 17.732 -11.479 1.00 60.75 99 ASP A N 1
ATOM 811 C CA . ASP A 1 100 ? 15.787 18.526 -11.861 1.00 63.60 99 ASP A CA 1
ATOM 812 C C . ASP A 1 100 ? 15.270 18.040 -13.221 1.00 64.14 99 ASP A C 1
ATOM 813 O O . ASP A 1 100 ? 15.881 18.361 -14.262 1.00 67.62 99 ASP A O 1
ATOM 816 N N . PHE A 1 101 ? 14.178 17.264 -13.227 1.00 60.96 100 PHE A N 1
ATOM 817 C CA . PHE A 1 101 ? 13.515 16.945 -14.494 1.00 59.99 100 PHE A CA 1
ATOM 818 C C . PHE A 1 101 ? 12.251 17.809 -14.727 1.00 56.95 100 PHE A C 1
ATOM 819 O O . PHE A 1 101 ? 11.766 18.466 -13.814 1.00 57.47 100 PHE A O 1
ATOM 827 N N . SER A 1 102 ? 11.781 17.858 -15.967 1.00 55.63 101 SER A N 1
ATOM 828 C CA . SER A 1 102 ? 10.587 18.630 -16.312 1.00 55.27 101 SER A CA 1
ATOM 829 C C . SER A 1 102 ? 9.406 17.675 -16.453 1.00 52.95 101 SER A C 1
ATOM 830 O O . SER A 1 102 ? 9.498 16.656 -17.136 1.00 53.51 101 SER A O 1
ATOM 832 N N . THR A 1 103 ? 8.298 18.010 -15.808 1.00 52.34 102 THR A N 1
ATOM 833 C CA . THR A 1 103 ? 7.058 17.245 -15.977 1.00 50.83 102 THR A CA 1
ATOM 834 C C . THR A 1 103 ? 6.181 17.941 -16.994 1.00 47.78 102 THR A C 1
ATOM 835 O O . THR A 1 103 ? 6.322 19.134 -17.267 1.00 50.35 102 THR A O 1
ATOM 839 N N . GLU A 1 104 ? 5.300 17.157 -17.576 1.00 45.77 103 GLU A N 1
ATOM 840 C CA . GLU A 1 104 ? 4.319 17.618 -18.527 1.00 46.97 103 GLU A CA 1
ATOM 841 C C . GLU A 1 104 ? 2.971 16.997 -18.152 1.00 45.75 103 GLU A C 1
ATOM 842 O O . GLU A 1 104 ? 2.900 15.967 -17.459 1.00 43.87 103 GLU A O 1
ATOM 845 N N . THR A 1 105 ? 1.895 17.613 -18.618 1.00 47.54 104 THR A N 1
ATOM 846 C CA . THR A 1 105 ? 0.562 17.032 -18.422 1.00 48.84 104 THR A CA 1
ATOM 847 C C . THR A 1 105 ? 0.535 15.674 -19.103 1.00 49.42 104 THR A C 1
ATOM 848 O O . THR A 1 105 ? 1.018 15.533 -20.229 1.00 47.88 104 THR A O 1
ATOM 852 N N . THR A 1 106 ? 0.001 14.667 -18.424 1.00 50.76 105 THR A N 1
ATOM 853 C CA . THR A 1 106 ? 0.012 13.317 -18.967 1.00 52.42 105 THR A CA 1
ATOM 854 C C . THR A 1 106 ? -0.910 13.245 -20.196 1.00 54.09 105 THR A C 1
ATOM 855 O O . THR A 1 106 ? -1.674 14.192 -20.502 1.00 49.72 105 THR A O 1
ATOM 859 N N . TYR A 1 107 ? -0.833 12.127 -20.899 1.00 58.65 106 TYR A N 1
ATOM 860 C CA . TYR A 1 107 ? -1.580 12.001 -22.163 1.00 63.25 106 TYR A CA 1
ATOM 861 C C . TYR A 1 107 ? -3.090 11.869 -21.895 1.00 66.48 106 TYR A C 1
ATOM 862 O O . TYR A 1 107 ? -3.924 12.385 -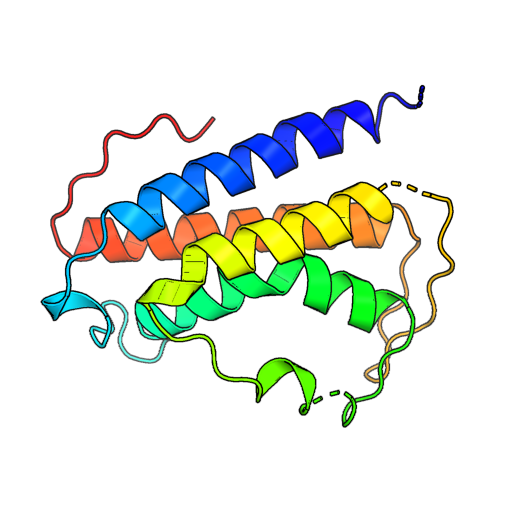22.656 1.00 67.42 106 TYR A O 1
ATOM 871 N N . TRP A 1 108 ? -3.428 11.206 -20.793 1.00 68.68 107 TRP A N 1
ATOM 872 C CA . TRP A 1 108 ? -4.803 11.199 -20.299 1.00 69.80 107 TRP A CA 1
ATOM 873 C C . TRP A 1 108 ? -5.130 12.430 -19.400 1.00 70.04 107 TRP A C 1
ATOM 874 O O . TRP A 1 108 ? -6.272 12.582 -18.967 1.00 71.45 107 TRP A O 1
ATOM 885 N N . GLY A 1 109 ? -4.134 13.281 -19.108 1.00 67.52 108 GLY A N 1
ATOM 886 C CA . GLY A 1 109 ? -4.379 14.659 -18.638 1.00 63.50 108 GLY A CA 1
ATOM 887 C C . GLY A 1 109 ? -4.128 14.976 -17.157 1.00 61.88 108 GLY A C 1
ATOM 888 O O . GLY A 1 109 ? -4.565 16.034 -16.675 1.00 62.65 108 GLY A O 1
ATOM 889 N N . VAL A 1 110 ? -3.417 14.116 -16.428 1.00 55.97 109 VAL A N 1
ATOM 890 C CA . VAL A 1 110 ? -3.078 14.462 -15.024 1.00 55.25 109 VAL A CA 1
ATOM 891 C C . VAL A 1 110 ? -1.871 15.371 -15.012 1.00 48.99 109 VAL A C 1
ATOM 892 O O . VAL A 1 110 ? -0.910 15.136 -15.767 1.00 47.06 109 VAL A O 1
ATOM 896 N N . THR A 1 111 ? -1.980 16.450 -14.229 1.00 43.91 110 THR A N 1
ATOM 897 C CA . THR A 1 111 ? -0.900 17.412 -14.043 1.00 42.07 110 THR A CA 1
ATOM 898 C C . THR A 1 111 ? -0.397 17.361 -12.587 1.00 40.08 110 THR A C 1
ATOM 899 O O . THR A 1 111 ? -1.197 17.269 -11.665 1.00 40.36 110 THR A O 1
ATOM 903 N N . ASP A 1 112 ? 0.919 17.373 -12.391 1.00 38.70 111 ASP A N 1
ATOM 904 C CA . ASP A 1 112 ? 1.518 17.394 -11.032 1.00 35.78 111 ASP A CA 1
ATOM 905 C C . ASP A 1 112 ? 2.931 17.894 -11.195 1.00 36.83 111 ASP A C 1
ATOM 906 O O . ASP A 1 112 ? 3.490 17.865 -12.300 1.00 38.42 111 ASP A O 1
ATOM 911 N N . SER A 1 113 ? 3.487 18.405 -10.099 1.00 36.91 112 SER A N 1
ATOM 912 C CA . SER A 1 113 ? 4.872 18.849 -10.044 1.00 33.84 112 SER A CA 1
ATOM 913 C C . SER A 1 113 ? 5.840 17.678 -10.096 1.00 36.48 112 SER A C 1
ATOM 914 O O . SER A 1 113 ? 5.430 16.540 -9.945 1.00 35.36 112 SER A O 1
ATOM 917 N N . THR A 1 114 ? 7.119 17.954 -10.342 1.00 37.50 113 THR A N 1
ATOM 918 C CA A THR A 1 114 ? 8.186 16.944 -10.252 0.50 36.96 113 THR A CA 1
ATOM 919 C CA B THR A 1 114 ? 8.100 16.864 -10.277 0.50 35.94 113 THR A CA 1
ATOM 920 C C . THR A 1 114 ? 8.162 16.268 -8.876 1.00 35.51 113 THR A C 1
ATOM 921 O O . THR A 1 114 ? 8.231 15.039 -8.742 1.00 35.60 113 THR A O 1
ATOM 928 N N . THR A 1 115 ? 8.050 17.090 -7.838 1.00 33.89 114 THR A N 1
ATOM 929 C CA . THR A 1 115 ? 8.036 16.545 -6.466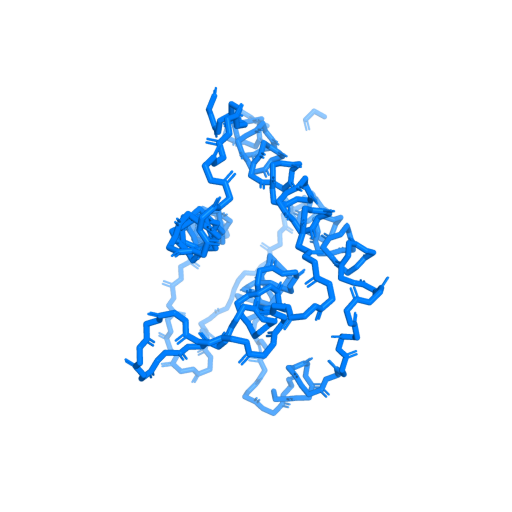 1.00 33.92 114 THR A CA 1
ATOM 930 C C . THR A 1 115 ? 6.794 15.688 -6.209 1.00 34.70 114 THR A C 1
ATOM 931 O O . THR A 1 115 ? 6.859 14.617 -5.597 1.00 35.07 114 THR A O 1
ATOM 935 N N . GLY A 1 116 ? 5.643 16.130 -6.700 1.00 35.28 115 GLY A N 1
ATOM 936 C CA . GLY A 1 116 ? 4.439 15.319 -6.631 1.00 32.28 115 GLY A CA 1
ATOM 937 C C . GLY A 1 116 ? 4.506 13.997 -7.368 1.00 33.48 115 GLY A C 1
ATOM 938 O O . GLY A 1 116 ? 4.108 12.981 -6.824 1.00 33.17 115 GLY A O 1
ATOM 939 N N . TRP A 1 117 ? 5.071 13.972 -8.556 1.00 30.75 116 TRP A N 1
ATOM 940 C CA . TRP A 1 117 ? 5.250 12.719 -9.272 1.00 32.56 116 TRP A CA 1
ATOM 941 C C . TRP A 1 117 ? 6.203 11.748 -8.589 1.00 30.91 116 TRP A C 1
ATOM 942 O O . TRP A 1 117 ? 5.973 10.549 -8.567 1.00 32.06 116 TRP A O 1
ATOM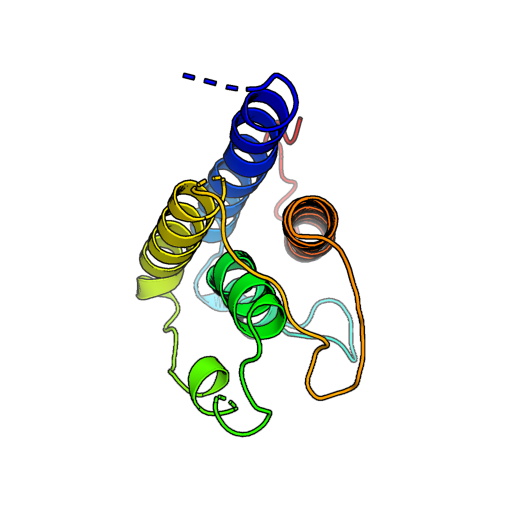 953 N N . LEU A 1 118 ? 7.297 12.259 -8.054 1.00 34.68 117 LEU A N 1
ATOM 954 C CA . LEU A 1 118 ? 8.193 11.437 -7.275 1.00 32.09 117 LEU A CA 1
ATOM 955 C C . LEU A 1 118 ? 7.510 10.834 -6.042 1.00 34.96 117 LEU A C 1
ATOM 956 O O . LEU A 1 118 ? 7.712 9.658 -5.722 1.00 35.19 117 LEU A O 1
ATOM 961 N N . LEU A 1 119 ? 6.667 11.617 -5.382 1.00 33.57 118 LEU A N 1
ATOM 962 C CA . LEU A 1 119 ? 5.872 11.054 -4.282 1.00 34.91 118 LEU A CA 1
ATOM 963 C C . LEU A 1 119 ? 4.807 10.062 -4.797 1.00 36.95 118 LEU A C 1
ATOM 964 O O . LEU A 1 119 ? 4.572 9.007 -4.157 1.00 34.00 118 LEU A O 1
ATOM 969 N N . GLU A 1 120 ? 4.161 10.343 -5.940 1.00 33.10 119 GLU A N 1
ATOM 970 C CA . GLU A 1 120 ? 3.138 9.457 -6.473 1.00 33.92 119 GLU A CA 1
ATOM 971 C C . GLU A 1 120 ? 3.710 8.084 -6.743 1.00 35.75 119 GLU A C 1
ATOM 972 O O . GLU A 1 120 ? 3.068 7.086 -6.446 1.00 33.61 119 GLU A O 1
ATOM 978 N N . ALA A 1 121 ? 4.939 8.013 -7.232 1.00 33.20 120 ALA A N 1
ATOM 979 C CA . ALA A 1 121 ? 5.486 6.732 -7.636 1.00 34.23 120 ALA A CA 1
ATOM 980 C C . ALA A 1 121 ? 5.788 5.993 -6.328 1.00 36.03 120 ALA A C 1
ATOM 981 O O . ALA A 1 121 ? 5.626 4.784 -6.268 1.00 32.49 120 ALA A O 1
ATOM 983 N N . ALA A 1 122 ? 6.251 6.708 -5.303 1.00 34.98 121 ALA A N 1
ATOM 984 C CA . ALA A 1 122 ? 6.512 6.112 -3.981 1.00 34.71 121 ALA A CA 1
ATOM 985 C C . ALA A 1 122 ? 5.255 5.413 -3.365 1.00 33.27 121 ALA A C 1
ATOM 986 O O . ALA A 1 122 ? 5.275 4.232 -2.988 1.00 35.78 121 ALA A O 1
ATOM 988 N N . VAL A 1 123 ? 4.162 6.149 -3.264 1.00 32.49 122 VAL A N 1
ATOM 989 C CA . VAL A 1 123 ? 2.943 5.597 -2.701 1.00 33.88 122 VAL A CA 1
ATOM 990 C C . VAL A 1 123 ? 2.338 4.531 -3.592 1.00 33.73 122 VAL A C 1
ATOM 991 O O . VAL A 1 123 ? 1.733 3.602 -3.093 1.00 33.80 122 VAL A O 1
ATOM 995 N N . HIS A 1 124 ? 2.500 4.640 -4.913 1.00 32.74 123 HIS A N 1
ATOM 996 C CA . HIS A 1 124 ? 2.095 3.557 -5.816 1.00 33.46 123 HIS A CA 1
ATOM 997 C C . HIS A 1 124 ? 2.879 2.246 -5.576 1.00 30.95 123 HIS A C 1
ATOM 998 O O . HIS A 1 124 ? 2.305 1.150 -5.476 1.00 32.48 123 HIS A O 1
ATOM 1005 N N . LEU A 1 125 ? 4.164 2.380 -5.304 1.00 31.50 124 LEU A N 1
ATOM 1006 C CA . LEU A 1 125 ? 4.994 1.255 -4.922 1.00 33.25 124 LEU A CA 1
ATOM 1007 C C . LEU A 1 125 ? 4.519 0.552 -3.625 1.00 31.12 124 LEU A C 1
ATOM 1008 O O . LEU A 1 125 ? 4.341 -0.696 -3.600 1.00 32.56 124 LEU A O 1
ATOM 1013 N N . TYR A 1 126 ? 4.237 1.317 -2.605 1.00 31.35 125 TYR A N 1
ATOM 1014 C CA . TYR A 1 126 ? 3.757 0.793 -1.321 1.00 32.70 125 TYR A CA 1
ATOM 1015 C C . TYR A 1 126 ? 2.367 0.213 -1.467 1.00 34.10 125 TYR A C 1
ATOM 1016 O O . TYR A 1 126 ? 2.079 -0.797 -0.862 1.00 34.01 125 TYR A O 1
ATOM 1025 N N . HIS A 1 127 ? 1.516 0.788 -2.315 1.00 34.38 126 HIS A N 1
ATOM 1026 C CA . HIS A 1 127 ? 0.199 0.188 -2.639 1.00 30.97 126 HIS A CA 1
ATOM 1027 C C . HIS A 1 127 ? 0.355 -1.263 -3.153 1.00 31.19 126 HIS A C 1
ATOM 1028 O O . HIS A 1 127 ? -0.287 -2.187 -2.678 1.00 32.08 126 HIS A O 1
ATOM 1035 N N . HIS A 1 128 ? 1.200 -1.458 -4.162 1.00 30.75 127 HIS A N 1
ATOM 1036 C CA . HIS A 1 128 ? 1.330 -2.764 -4.715 1.00 31.00 127 HIS A CA 1
ATOM 1037 C C . HIS A 1 128 ? 2.219 -3.697 -3.932 1.00 32.97 127 HIS A C 1
ATOM 1038 O O . HIS A 1 128 ? 1.999 -4.916 -4.021 1.00 33.99 127 HIS A O 1
ATOM 1045 N N . ARG A 1 129 ? 3.193 -3.201 -3.167 1.00 32.88 128 ARG A N 1
ATOM 1046 C CA . ARG A 1 129 ? 3.958 -4.069 -2.271 1.00 32.89 128 ARG A CA 1
ATOM 1047 C C . ARG A 1 129 ? 2.979 -4.732 -1.278 1.00 30.05 128 ARG A C 1
ATOM 1048 O O . ARG A 1 129 ? 3.047 -5.950 -0.966 1.00 31.76 128 ARG A O 1
ATOM 1056 N N . SER A 1 130 ? 2.038 -3.931 -0.761 1.00 32.40 129 SER A N 1
ATOM 1057 C CA . SER A 1 130 ? 0.992 -4.442 0.144 1.00 32.63 129 SER A CA 1
ATOM 1058 C C . SER A 1 130 ? 0.153 -5.525 -0.524 1.00 33.48 129 SER A C 1
ATOM 1059 O O . SER A 1 130 ? -0.139 -6.609 0.090 1.00 32.13 129 SER A O 1
ATOM 1062 N N . GLN A 1 131 ? -0.254 -5.274 -1.768 1.00 31.79 130 GLN A N 1
ATOM 1063 C CA . GLN A 1 131 ? -1.035 -6.260 -2.519 1.00 31.72 130 GLN A CA 1
ATOM 1064 C C . GLN A 1 131 ? -0.273 -7.592 -2.595 1.00 30.85 130 GLN A C 1
ATOM 1065 O O . GLN A 1 131 ? -0.861 -8.682 -2.336 1.00 33.32 130 GLN A O 1
ATOM 1071 N N . LEU A 1 132 ? 1.010 -7.512 -2.963 1.00 30.88 131 LEU A N 1
ATOM 1072 C CA . LEU A 1 132 ? 1.837 -8.723 -3.126 1.00 32.21 131 LEU A CA 1
ATOM 1073 C C . LEU A 1 132 ? 1.933 -9.417 -1.800 1.00 35.22 131 LEU A C 1
ATOM 1074 O O . LEU A 1 132 ? 1.785 -10.657 -1.725 1.00 33.16 131 LEU A O 1
ATOM 1079 N N . LEU A 1 133 ? 2.124 -8.648 -0.737 1.00 31.22 132 LEU A N 1
ATOM 1080 C CA . LEU A 1 133 ? 2.209 -9.251 0.587 1.00 35.58 132 LEU A CA 1
ATOM 1081 C C . LEU A 1 133 ? 0.887 -10.006 0.954 1.00 34.71 132 LEU A C 1
ATOM 1082 O O . LEU A 1 133 ? 0.907 -11.168 1.476 1.00 35.33 132 LEU A O 1
ATOM 1087 N N . ASP A 1 134 ? -0.245 -9.368 0.684 1.00 34.91 133 ASP A N 1
ATOM 1088 C CA . ASP A 1 134 ? -1.550 -10.003 0.940 1.00 34.69 133 ASP A CA 1
ATOM 1089 C C . ASP A 1 134 ? -1.701 -11.294 0.119 1.00 37.44 133 ASP A C 1
ATOM 1090 O O . ASP A 1 134 ? -2.200 -12.287 0.631 1.00 32.86 133 ASP A O 1
ATOM 1095 N N . TYR A 1 135 ? -1.268 -11.275 -1.136 1.00 32.72 134 TYR A N 1
ATOM 1096 C CA . TYR A 1 135 ? -1.349 -12.458 -1.962 1.00 32.80 134 TYR A CA 1
ATOM 1097 C C . TYR A 1 135 ? -0.530 -13.605 -1.362 1.00 34.67 134 TYR A C 1
ATOM 1098 O O . TYR A 1 135 ? -1.007 -14.740 -1.312 1.00 34.94 134 TYR A O 1
ATOM 1107 N N . LEU A 1 136 ? 0.720 -13.317 -0.995 1.00 32.97 135 LEU A N 1
ATOM 1108 C CA . L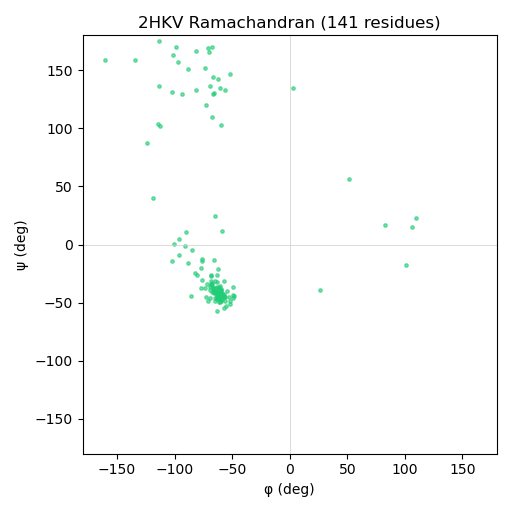EU A 1 136 ? 1.599 -14.374 -0.498 1.00 33.06 135 LEU A CA 1
ATOM 1109 C C . LEU A 1 136 ? 1.046 -14.897 0.826 1.00 30.63 135 LEU A C 1
ATOM 1110 O O . LEU A 1 136 ? 0.999 -16.080 1.036 1.00 33.19 135 LEU A O 1
ATOM 1115 N N . ASN A 1 137 ? 0.546 -14.012 1.682 1.00 30.76 136 ASN A N 1
ATOM 1116 C CA . ASN A 1 137 ? -0.088 -14.456 2.926 1.00 34.37 136 ASN A CA 1
ATOM 1117 C C . ASN A 1 137 ? -1.384 -15.246 2.698 1.00 33.32 136 ASN A C 1
ATOM 1118 O O . ASN A 1 137 ? -1.656 -16.230 3.407 1.00 33.89 136 ASN A O 1
ATOM 1123 N N . LEU A 1 138 ? -2.174 -14.857 1.708 1.00 31.24 137 LEU A N 1
ATOM 1124 C CA . LEU A 1 138 ? -3.324 -15.679 1.258 1.00 30.61 137 LEU A CA 1
ATOM 1125 C C . LEU A 1 138 ? -2.884 -17.091 0.835 1.00 31.06 137 LEU A C 1
ATOM 1126 O O . LEU A 1 138 ? -3.612 -18.062 1.011 1.00 31.73 137 LEU A O 1
ATOM 1131 N N . LEU A 1 139 ? -1.660 -17.196 0.312 1.00 28.62 138 LEU A N 1
ATOM 1132 C CA . LEU A 1 139 ? -1.120 -18.466 -0.141 1.00 33.49 138 LEU A CA 1
ATOM 1133 C C . LEU A 1 139 ? -0.372 -19.216 0.973 1.00 33.47 138 LEU A C 1
ATOM 1134 O O . LEU A 1 139 ? 0.313 -20.179 0.699 1.00 33.64 138 LEU A O 1
ATOM 1139 N N . GLY A 1 140 ? -0.488 -18.767 2.222 1.00 33.94 139 GLY A N 1
ATOM 1140 C CA . GLY A 1 140 ? 0.112 -19.492 3.352 1.00 34.17 139 GLY A CA 1
ATOM 1141 C C . GLY A 1 140 ? 1.579 -19.230 3.611 1.00 32.99 139 GLY A C 1
ATOM 1142 O O . GLY A 1 140 ? 2.203 -19.957 4.358 1.00 33.45 139 GLY A O 1
ATOM 1143 N N . TYR A 1 141 ? 2.153 -18.168 3.069 1.00 33.29 140 TYR A N 1
ATOM 1144 C CA . TYR A 1 141 ? 3.567 -17.921 3.278 1.00 33.65 140 TYR A CA 1
ATOM 1145 C C . TYR A 1 141 ? 3.869 -17.343 4.685 1.00 37.67 140 TYR A C 1
ATOM 1146 O O . TYR A 1 141 ? 5.019 -17.353 5.124 1.00 39.81 140 TYR A O 1
ATOM 1155 N N . ASP A 1 142 ? 2.878 -16.761 5.363 1.00 39.31 141 ASP A N 1
ATOM 1156 C CA . ASP A 1 142 ? 3.069 -16.284 6.741 1.00 42.54 141 ASP A CA 1
ATOM 1157 C C . ASP A 1 142 ? 4.313 -15.378 6.843 1.00 44.92 141 ASP A C 1
ATOM 1158 O O . ASP A 1 142 ? 5.236 -15.626 7.633 1.00 43.03 141 ASP A O 1
ATOM 1163 N N . ILE A 1 143 ? 4.336 -14.325 6.046 1.00 44.32 142 ILE A N 1
ATOM 1164 C CA . ILE A 1 143 ? 5.562 -13.499 5.917 1.00 46.18 142 ILE A CA 1
ATOM 1165 C C . ILE A 1 143 ? 5.954 -12.742 7.190 1.00 54.72 142 ILE A C 1
ATOM 1166 O O . ILE A 1 143 ? 5.135 -12.056 7.805 1.00 54.55 142 ILE A O 1
ATOM 1171 N N . LYS A 1 144 ? 7.232 -12.887 7.573 1.00 61.45 143 LYS A N 1
ATOM 1172 C CA . LYS A 1 144 ? 7.783 -12.283 8.784 1.00 68.16 143 LYS A CA 1
ATOM 1173 C C . LYS A 1 144 ? 8.929 -11.295 8.433 1.00 71.60 143 LYS A C 1
ATOM 1174 O O . LYS A 1 144 ? 9.941 -11.225 9.140 1.00 74.22 143 LYS A O 1
ATOM 1178 N N . LEU A 1 145 ? 8.747 -10.528 7.358 1.00 73.81 144 LEU A N 1
ATOM 1179 C CA . LEU A 1 145 ? 9.743 -9.555 6.866 1.00 74.94 144 LEU A CA 1
ATOM 1180 C C . LEU A 1 145 ? 9.429 -8.178 7.465 1.00 78.22 144 LEU A C 1
ATOM 1181 O O . LEU A 1 145 ? 8.284 -7.720 7.385 1.00 79.43 144 LEU A O 1
ATOM 1186 N N . ASP A 1 146 ? 10.416 -7.510 8.055 1.00 80.25 145 ASP A N 1
ATOM 1187 C CA . ASP A 1 146 ? 10.186 -6.161 8.581 1.00 80.39 145 ASP A CA 1
ATOM 1188 C C . ASP A 1 146 ? 9.934 -5.173 7.413 1.00 79.05 145 ASP A C 1
ATOM 1189 O O . ASP A 1 146 ? 10.843 -4.829 6.650 1.00 77.81 145 ASP A O 1
ATOM 1194 N N . LEU A 1 147 ? 8.686 -4.726 7.306 1.00 78.36 146 LEU A N 1
ATOM 1195 C CA . LEU A 1 147 ? 8.211 -3.902 6.179 1.00 78.67 146 LEU A CA 1
ATOM 1196 C C . LEU A 1 147 ? 8.411 -2.392 6.385 1.00 76.64 146 LEU A C 1
ATOM 1197 O O . LEU A 1 147 ? 8.306 -1.604 5.444 1.00 69.83 146 LEU A O 1
ATOM 1202 N N . PHE A 1 148 ? 8.655 -2.005 7.633 1.00 79.22 147 PHE A N 1
ATOM 1203 C CA . PHE A 1 148 ? 8.992 -0.635 7.999 1.00 81.23 147 PHE A CA 1
ATOM 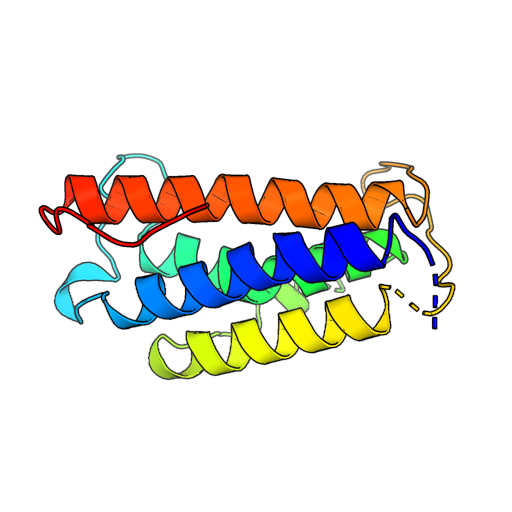1204 C C . PHE A 1 148 ? 10.132 -0.720 9.019 1.00 83.55 147 PHE A C 1
ATOM 1205 O O . PHE A 1 148 ? 10.741 0.287 9.388 1.00 88.11 147 PHE A O 1
#

Nearest PDB structures (foldseek):
  2hkv-assembly1_A-2  TM=1.007E+00  e=9.253E-21  Exiguobacterium sibiricum 255-15
  2p1a-assembly1_B  TM=8.897E-01  e=4.355E-06  Bacillus cereus ATCC 10987
  3dka-assembly1_A  TM=7.139E-01  e=3.370E-03  Bacillus subtilis
  3dka-assembly1_B  TM=6.695E-01  e=3.197E-03  Bacillus subtilis
  2yqy-assembly1_A  TM=7.197E-01  e=3.822E-02  Thermus thermophilus HB8

Sequence (145 aa):
GTDWWQQALDRHVGVGVRTTRDLIRLIQPEDWDKRPISGKRSVYEVAVHLAVLLEADLRIATGATADEAQFYAVPVLPEQLVDRLDQSWQYYQDRLADFSTETTYWGVTDSTTTGWLLEAAVHLYHHRSQLLDYLNLLGYDIKLDLF

InterPro domains:
  IPR024775 Hercynine oxygenase, DinB-like domain [PF12867] (18-131)
  IPR034660 DinB/YfiT-like putative metalloenzymes [G3DSA:1.20.120.450] (1-140)
  IPR034660 DinB/YfiT-like putative metalloenzymes [SSF109854] (1-142)

Organism: Exiguobacterium sibiricum (strain DSM 17290 / CCUG 55495 / CIP 109462 / JCM 13490 / 255-15) (NCBI:txid262543)

Foldseek 3Di:
DDPLLVVLCVLLVLLLVLLLVLLVVDDPVQQQDDLPPPDDGLVRLLQCLLALLPVLVCQFAEQEPVVCVVVPPDQDSVCSNVSSVVSSVNLNVLSPDDDGDQGNVGDDDGSSVSSVVSSVVSVVSSVVSVVSVVSVVPPDDDDSD

Solvent-accessible surface area: 8029 Å² total

Secondary structure (DSSP, 8-state):
--HHHHHHHHHHHHHHHHHHHHHHH--GGGTT--SSTTS--HHHHHHHHHHHHHHHHHHHTT--S---TTTTS---GGGHHHHHHHHHHHHHHH---PPP---SS-----HHHHHHHHHHHHHHHHHHHHHHHHHTT--------